Protein AF-A0A947FK02-F1 (afdb_monomer_lite)

Radius of gyration: 13.89 Å; chains: 1; bounding box: 32×24×31 Å

Sequence (66 aa):
HPSQGMTDMNCLLQSLTIHHNRPRWMEDRLDAIDASHLVDVEALPDSETAYMSANIDTPNGPVTLT

pLDDT: mean 89.72, std 14.78, range [39.56, 98.19]

Structure (mmCIF, N/CA/C/O backbone):
data_AF-A0A947FK02-F1
#
_entry.id   AF-A0A947FK02-F1
#
loop_
_atom_site.group_PDB
_atom_site.id
_atom_site.type_symbol
_atom_site.label_atom_id
_atom_site.label_alt_id
_atom_site.label_comp_id
_atom_site.label_asym_id
_atom_site.label_entity_id
_atom_site.label_seq_id
_atom_site.pdbx_PDB_ins_code
_atom_site.Cartn_x
_atom_site.Cartn_y
_atom_site.Cartn_z
_atom_site.occupancy
_atom_site.B_iso_or_equiv
_atom_site.auth_seq_id
_atom_site.auth_comp_id
_atom_site.auth_asym_id
_atom_site.auth_atom_id
_atom_site.pdbx_PDB_model_num
ATOM 1 N N . HIS A 1 1 ? -0.595 -11.405 17.911 1.00 39.56 1 HIS A N 1
ATOM 2 C CA . HIS A 1 1 ? -1.168 -10.692 16.755 1.00 39.56 1 HIS A CA 1
ATOM 3 C C . HIS A 1 1 ? -2.205 -9.709 17.301 1.00 39.56 1 HIS A C 1
ATOM 5 O O . HIS A 1 1 ? -3.184 -10.171 17.872 1.00 39.56 1 HIS A O 1
ATOM 11 N N . PRO A 1 2 ? -1.962 -8.387 17.260 1.00 52.81 2 PRO A N 1
ATOM 12 C CA . PRO A 1 2 ? -2.786 -7.372 17.941 1.00 52.81 2 PRO A CA 1
ATOM 13 C C . PRO A 1 2 ? -4.176 -7.146 17.316 1.00 52.81 2 PRO A C 1
ATOM 15 O O . PRO A 1 2 ? -4.957 -6.347 17.824 1.00 52.81 2 PRO A O 1
ATOM 18 N N . SER A 1 3 ? -4.521 -7.886 16.257 1.00 54.34 3 SER A N 1
ATOM 19 C CA . SER A 1 3 ? -5.807 -7.772 15.559 1.00 54.34 3 SER A CA 1
ATOM 20 C C . SER A 1 3 ? -7.029 -8.066 16.431 1.00 54.34 3 SER A C 1
ATOM 22 O O . SER A 1 3 ? -8.095 -7.541 16.137 1.00 54.34 3 SER A O 1
ATOM 24 N N . GLN A 1 4 ? -6.905 -8.861 17.504 1.00 53.09 4 GLN A N 1
ATOM 25 C CA . GLN A 1 4 ? -8.043 -9.136 18.393 1.00 53.09 4 GLN A CA 1
ATOM 26 C C . GLN A 1 4 ? -8.523 -7.899 19.167 1.00 53.09 4 GLN A C 1
ATOM 28 O O . GLN A 1 4 ? -9.685 -7.860 19.539 1.00 53.09 4 GLN A O 1
ATOM 33 N N . GLY A 1 5 ? -7.673 -6.884 19.371 1.00 52.81 5 GLY A N 1
ATOM 34 C CA . GLY A 1 5 ? -8.068 -5.643 20.049 1.00 52.81 5 GLY A CA 1
ATOM 35 C C . GLY A 1 5 ? -8.608 -4.556 19.116 1.00 52.81 5 GLY A C 1
ATOM 36 O O . GLY A 1 5 ? -9.133 -3.559 19.594 1.00 52.81 5 GLY A O 1
ATOM 37 N N . MET A 1 6 ? -8.478 -4.707 17.791 1.00 52.25 6 MET A N 1
ATOM 38 C CA . MET A 1 6 ? -8.890 -3.663 16.838 1.00 52.25 6 MET A CA 1
ATOM 39 C C . MET A 1 6 ? -10.401 -3.641 16.604 1.00 52.25 6 MET A C 1
ATOM 41 O O . MET A 1 6 ? -10.970 -2.567 16.418 1.00 52.25 6 MET A O 1
ATOM 45 N N . THR A 1 7 ? -11.057 -4.803 16.665 1.00 53.28 7 THR A N 1
AT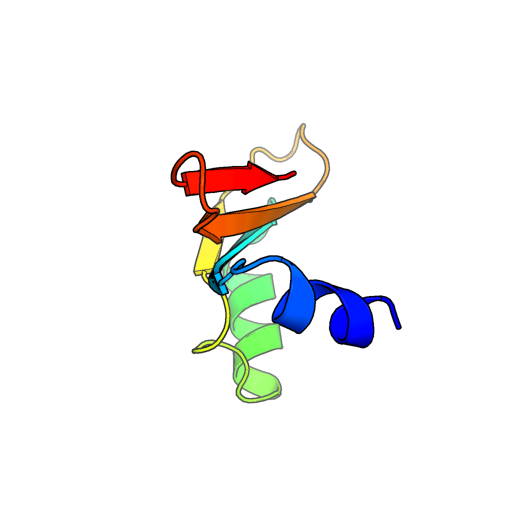OM 46 C CA . THR A 1 7 ? -12.519 -4.903 16.543 1.00 53.28 7 THR A CA 1
ATOM 47 C C . THR A 1 7 ? -13.232 -4.205 17.706 1.00 53.28 7 THR A C 1
ATOM 49 O O . THR A 1 7 ? -14.292 -3.624 17.499 1.00 53.28 7 THR A O 1
ATOM 52 N N . ASP A 1 8 ? -12.611 -4.160 18.889 1.00 57.97 8 ASP A N 1
ATOM 53 C CA . ASP A 1 8 ? -13.160 -3.494 20.079 1.00 57.97 8 ASP A CA 1
ATOM 54 C C . ASP A 1 8 ? -12.993 -1.959 20.065 1.00 57.97 8 ASP A C 1
ATOM 56 O O . ASP A 1 8 ? -13.542 -1.273 20.925 1.00 57.97 8 ASP A O 1
ATOM 60 N N . MET A 1 9 ? -12.258 -1.392 19.095 1.00 68.81 9 MET A N 1
ATOM 61 C CA . MET A 1 9 ? -11.938 0.046 19.041 1.00 68.81 9 MET A CA 1
ATOM 62 C C . MET A 1 9 ? -12.679 0.826 17.945 1.00 68.81 9 MET A C 1
ATOM 64 O O . MET A 1 9 ? -12.418 2.017 17.782 1.00 68.81 9 MET A O 1
ATOM 68 N N . ASN A 1 10 ? -13.600 0.194 17.201 1.00 79.81 10 ASN A N 1
ATOM 69 C CA . ASN A 1 10 ? -14.264 0.802 16.035 1.00 79.81 10 ASN A CA 1
ATOM 70 C C . ASN A 1 10 ? -13.259 1.374 15.011 1.00 79.81 10 ASN A C 1
ATOM 72 O O . ASN A 1 10 ? -13.510 2.409 14.397 1.00 79.81 10 ASN A O 1
ATOM 76 N N . CYS A 1 11 ? -12.113 0.705 14.842 1.00 86.62 11 CYS A N 1
ATOM 77 C CA . CYS A 1 11 ? -11.118 1.065 13.837 1.00 86.62 11 CYS A CA 1
ATOM 78 C C . CYS A 1 11 ? -11.247 0.161 12.606 1.00 86.62 11 CYS A C 1
ATOM 80 O O . CYS A 1 11 ? -11.353 -1.060 12.742 1.00 86.62 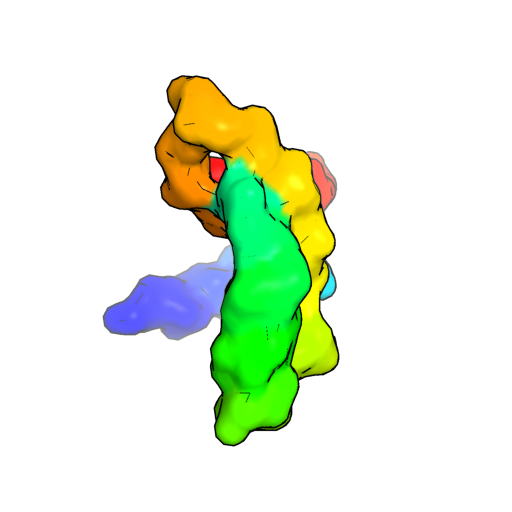11 CYS A O 1
ATOM 82 N N . LEU A 1 12 ? -11.168 0.743 11.411 1.00 90.06 12 LEU A N 1
ATOM 83 C CA . LEU A 1 12 ? -11.247 0.029 10.138 1.00 90.06 12 LEU A CA 1
ATOM 84 C C . LEU A 1 12 ? -10.047 0.386 9.258 1.00 90.06 12 LEU A C 1
ATOM 86 O O . LEU A 1 12 ? -9.831 1.552 8.940 1.00 90.06 12 LEU A O 1
ATOM 90 N N . LEU A 1 13 ? -9.270 -0.619 8.846 1.00 92.44 13 LEU A N 1
ATOM 91 C CA . LEU A 1 13 ? -8.219 -0.430 7.845 1.00 92.44 13 LEU A CA 1
ATOM 92 C C . LEU A 1 13 ? -8.869 -0.102 6.494 1.00 92.44 13 LEU A C 1
ATOM 94 O O . LEU A 1 13 ? -9.657 -0.900 5.992 1.00 92.44 13 LEU A O 1
ATOM 98 N N . GLN A 1 14 ? -8.533 1.055 5.928 1.00 94.31 14 GLN A N 1
ATOM 99 C CA . GLN A 1 14 ? -9.055 1.523 4.641 1.00 94.31 14 GLN A CA 1
ATOM 100 C C . GLN A 1 14 ? -8.122 1.153 3.491 1.00 94.31 14 GLN A C 1
ATOM 102 O O . GLN A 1 14 ? -8.565 0.618 2.480 1.00 94.31 14 GLN A O 1
ATOM 107 N N . SER A 1 15 ? -6.827 1.424 3.652 1.00 95.62 15 SER A N 1
ATOM 108 C CA . SER A 1 15 ? -5.818 1.125 2.640 1.00 95.62 15 SER A CA 1
ATOM 109 C C . SER A 1 15 ? -4.448 0.894 3.263 1.00 95.62 15 SER A C 1
ATOM 111 O O . SER A 1 15 ? -4.169 1.308 4.395 1.00 95.62 15 SER A O 1
ATOM 113 N N . LEU A 1 16 ? -3.595 0.221 2.499 1.00 97.38 16 LEU A N 1
ATOM 114 C CA . LEU A 1 16 ? -2.207 -0.042 2.832 1.00 97.38 16 LEU A CA 1
ATOM 115 C C . LEU A 1 16 ? -1.355 0.331 1.619 1.00 97.38 16 LEU A C 1
ATOM 117 O O . LEU A 1 16 ? -1.638 -0.117 0.514 1.00 97.38 16 LEU A O 1
ATOM 121 N N . THR A 1 17 ? -0.326 1.143 1.825 1.00 98.19 17 THR A N 1
ATOM 122 C CA . THR A 1 17 ? 0.531 1.648 0.749 1.00 98.19 17 THR A CA 1
ATOM 123 C C . THR A 1 17 ? 1.980 1.322 1.062 1.00 98.19 17 THR A C 1
ATOM 125 O O . THR A 1 17 ? 2.469 1.617 2.154 1.00 98.19 17 THR A O 1
ATOM 128 N N . ILE A 1 18 ? 2.677 0.710 0.111 1.00 97.94 18 ILE A N 1
ATOM 129 C CA . ILE A 1 18 ? 4.109 0.433 0.195 1.00 97.94 18 ILE A CA 1
ATOM 130 C C . ILE A 1 18 ? 4.854 1.519 -0.573 1.00 97.94 18 ILE A C 1
ATOM 132 O O . ILE A 1 18 ? 4.666 1.684 -1.775 1.00 97.94 18 ILE A O 1
ATOM 136 N N . HIS A 1 19 ? 5.755 2.214 0.111 1.00 98.00 19 HIS A N 1
ATOM 137 C CA . HIS A 1 19 ? 6.626 3.224 -0.478 1.00 98.00 19 HIS A CA 1
ATOM 138 C C . HIS A 1 19 ? 7.987 2.601 -0.756 1.00 98.00 19 HIS A C 1
ATOM 140 O O . HIS A 1 19 ? 8.686 2.188 0.173 1.00 98.00 19 HIS A O 1
ATOM 146 N N . HIS A 1 20 ? 8.376 2.497 -2.028 1.00 97.88 20 HIS A N 1
ATOM 147 C CA . HIS A 1 20 ? 9.625 1.832 -2.407 1.00 97.88 20 HIS A CA 1
ATOM 148 C C . HIS A 1 20 ? 10.316 2.524 -3.579 1.00 97.88 20 HIS A C 1
ATOM 150 O O . HIS A 1 20 ? 9.685 2.952 -4.542 1.00 97.88 20 HIS A O 1
ATOM 156 N N . ASN A 1 21 ? 11.649 2.533 -3.575 1.00 97.62 21 ASN A N 1
ATOM 157 C CA . ASN A 1 21 ? 12.456 3.089 -4.668 1.00 97.62 21 ASN A CA 1
ATOM 158 C C . ASN A 1 21 ? 12.463 2.258 -5.965 1.00 97.62 21 ASN A C 1
ATOM 160 O O . ASN A 1 21 ? 13.110 2.600 -6.950 1.00 97.62 21 ASN A O 1
ATOM 164 N N . ARG A 1 22 ? 11.747 1.132 -5.979 1.00 97.12 22 ARG A N 1
ATOM 165 C CA . ARG A 1 22 ? 11.628 0.218 -7.121 1.00 97.12 22 ARG A CA 1
ATOM 166 C C . ARG A 1 22 ? 10.177 -0.259 -7.224 1.00 97.12 22 ARG A C 1
ATOM 168 O O . ARG A 1 22 ? 9.933 -1.455 -7.072 1.00 97.12 22 ARG A O 1
ATOM 175 N N . PRO A 1 23 ? 9.218 0.653 -7.461 1.00 97.00 23 PRO A N 1
ATOM 176 C CA . PRO A 1 23 ? 7.790 0.353 -7.370 1.00 97.00 23 PRO A CA 1
ATOM 177 C C . PRO A 1 23 ? 7.384 -0.783 -8.314 1.00 97.00 23 PRO A C 1
ATOM 179 O O . PRO A 1 23 ? 6.779 -1.743 -7.865 1.00 97.00 23 PRO A O 1
ATOM 182 N N . ARG A 1 24 ? 7.870 -0.787 -9.563 1.00 97.31 24 ARG A N 1
ATOM 183 C CA . ARG A 1 24 ? 7.602 -1.877 -10.521 1.00 97.31 24 ARG A CA 1
ATOM 184 C C . ARG A 1 24 ? 8.070 -3.247 -10.045 1.00 97.31 24 ARG A C 1
ATOM 186 O O . ARG A 1 24 ? 7.366 -4.231 -10.194 1.00 97.31 24 ARG A O 1
ATOM 193 N N . TRP A 1 25 ? 9.265 -3.316 -9.453 1.00 97.06 25 TRP A N 1
ATOM 194 C CA . TRP A 1 25 ? 9.750 -4.582 -8.906 1.00 97.06 25 TRP A CA 1
ATOM 195 C C . TRP A 1 25 ? 8.874 -5.040 -7.736 1.00 97.06 25 TRP A C 1
ATOM 197 O O . TRP A 1 25 ? 8.656 -6.235 -7.595 1.00 97.06 25 TRP A O 1
ATOM 207 N N . MET A 1 26 ? 8.375 -4.116 -6.909 1.00 97.25 26 MET A N 1
ATOM 208 C CA . MET A 1 26 ? 7.456 -4.448 -5.819 1.00 97.25 26 MET A CA 1
ATOM 209 C C . MET A 1 26 ? 6.102 -4.926 -6.360 1.00 97.25 26 MET A C 1
ATOM 211 O O . MET A 1 26 ? 5.623 -5.972 -5.934 1.00 97.25 26 MET A O 1
ATOM 215 N N . GLU A 1 27 ? 5.536 -4.219 -7.337 1.00 97.69 27 GLU A N 1
ATOM 216 C CA . GLU A 1 27 ? 4.307 -4.599 -8.042 1.00 97.69 27 GLU A CA 1
ATOM 217 C C . GLU A 1 27 ? 4.423 -6.010 -8.633 1.00 97.69 27 GLU A C 1
ATOM 219 O O . GLU A 1 27 ? 3.583 -6.854 -8.337 1.00 97.69 27 GLU A O 1
ATOM 224 N N . ASP A 1 28 ? 5.511 -6.318 -9.350 1.00 98.00 28 ASP A N 1
ATOM 225 C CA . ASP A 1 28 ? 5.764 -7.656 -9.908 1.00 98.00 28 ASP A CA 1
ATOM 226 C C . ASP A 1 28 ? 5.796 -8.746 -8.817 1.00 98.00 28 ASP A C 1
ATOM 228 O O . ASP A 1 28 ? 5.373 -9.884 -9.033 1.00 98.00 28 ASP A O 1
ATOM 232 N N . ARG A 1 29 ? 6.333 -8.430 -7.627 1.00 97.50 29 ARG A N 1
ATOM 233 C CA . ARG A 1 29 ? 6.406 -9.381 -6.502 1.00 97.50 29 ARG A CA 1
ATOM 234 C C . ARG A 1 29 ? 5.053 -9.605 -5.852 1.00 97.50 29 ARG A C 1
ATOM 236 O O . ARG A 1 29 ? 4.781 -10.733 -5.448 1.00 97.50 29 ARG A O 1
ATOM 243 N N . LEU A 1 30 ? 4.243 -8.558 -5.749 1.00 97.62 30 LEU A N 1
ATOM 244 C CA . LEU A 1 30 ? 2.882 -8.629 -5.231 1.00 97.62 30 LEU A CA 1
ATOM 245 C C . LEU A 1 30 ? 1.968 -9.376 -6.201 1.00 97.62 30 LEU A C 1
ATOM 247 O O . LEU A 1 30 ? 1.199 -10.227 -5.768 1.00 97.62 30 LEU A O 1
ATOM 251 N N . ASP A 1 31 ? 2.094 -9.126 -7.502 1.00 97.88 31 ASP A N 1
ATOM 252 C CA . ASP A 1 31 ? 1.332 -9.823 -8.541 1.00 97.88 31 ASP A CA 1
ATOM 253 C C . ASP A 1 31 ? 1.634 -11.328 -8.558 1.00 97.88 31 ASP A C 1
ATOM 255 O O . ASP A 1 31 ? 0.726 -12.156 -8.587 1.00 97.88 31 ASP A O 1
ATOM 259 N N . ALA A 1 32 ? 2.907 -11.708 -8.393 1.00 98.19 32 ALA A N 1
ATOM 260 C CA . ALA A 1 32 ? 3.322 -13.111 -8.319 1.00 98.19 32 ALA A CA 1
ATOM 261 C C . ALA A 1 32 ? 2.688 -13.904 -7.156 1.00 98.19 32 ALA A C 1
ATOM 263 O O . ALA A 1 32 ? 2.718 -15.137 -7.174 1.00 98.19 32 ALA A O 1
ATOM 264 N N . ILE A 1 33 ? 2.148 -13.217 -6.146 1.00 97.00 33 ILE A N 1
ATOM 265 C CA . ILE A 1 33 ? 1.433 -13.817 -5.011 1.00 97.00 33 ILE A CA 1
ATOM 266 C C . ILE A 1 33 ? -0.046 -13.404 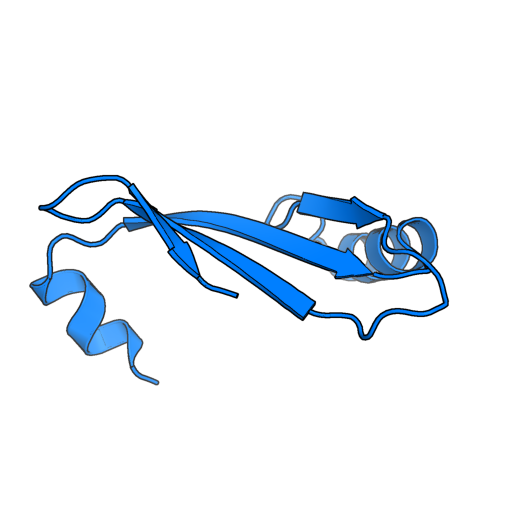-4.956 1.00 97.00 33 ILE A C 1
ATOM 268 O O . ILE A 1 33 ? -0.686 -13.628 -3.932 1.00 97.00 33 ILE A O 1
ATOM 272 N N . ASP A 1 34 ? -0.570 -12.802 -6.030 1.00 96.44 34 ASP A N 1
ATOM 273 C CA . ASP A 1 34 ? -1.937 -12.277 -6.128 1.00 96.44 34 ASP A CA 1
ATOM 274 C C . ASP A 1 34 ? -2.301 -11.311 -4.980 1.00 96.44 34 ASP A C 1
ATOM 276 O O . ASP A 1 34 ? -3.401 -11.326 -4.440 1.00 96.44 34 ASP A O 1
ATOM 280 N N . ALA A 1 35 ? -1.350 -10.472 -4.561 1.00 95.81 35 ALA A N 1
ATOM 281 C CA . ALA A 1 35 ? -1.530 -9.465 -3.510 1.00 95.81 35 ALA A CA 1
ATOM 282 C C . ALA A 1 35 ? -1.561 -8.026 -4.049 1.00 95.81 35 ALA A C 1
ATOM 284 O O . ALA A 1 35 ? -1.701 -7.084 -3.270 1.00 95.81 35 ALA A O 1
ATOM 285 N N . SER A 1 36 ? -1.448 -7.838 -5.365 1.00 94.75 36 SER A N 1
ATOM 286 C CA . SER A 1 36 ? -1.459 -6.520 -6.018 1.00 94.75 36 SER A CA 1
ATOM 287 C C . SER A 1 36 ? -2.763 -5.744 -5.791 1.00 94.75 36 SER A C 1
ATOM 289 O O . SER A 1 36 ? -2.770 -4.523 -5.859 1.0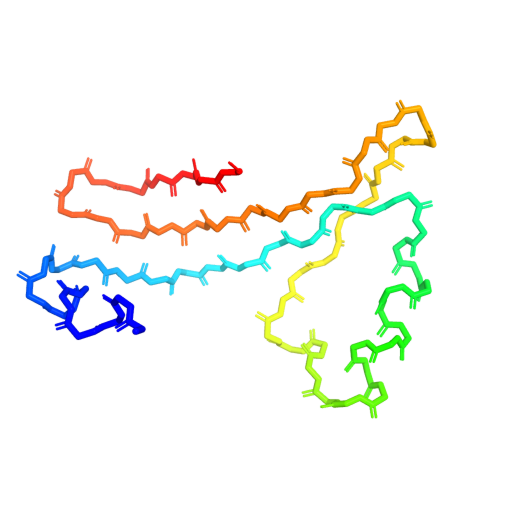0 94.75 36 SER A O 1
ATOM 291 N N . HIS A 1 37 ? -3.859 -6.435 -5.471 1.00 94.62 37 HIS A N 1
ATOM 292 C CA . HIS A 1 37 ? -5.152 -5.825 -5.163 1.00 94.62 37 HIS A CA 1
ATOM 293 C C . HIS A 1 37 ? -5.328 -5.439 -3.681 1.00 94.62 37 HIS A C 1
ATOM 295 O O . HIS A 1 37 ? -6.342 -4.839 -3.328 1.00 94.62 37 HIS A O 1
ATOM 301 N N . LEU A 1 38 ? -4.394 -5.824 -2.802 1.00 94.75 38 LEU A N 1
ATOM 302 C CA . LEU A 1 38 ? -4.484 -5.589 -1.353 1.00 94.75 38 LEU A CA 1
ATOM 303 C C . LEU A 1 38 ? -3.743 -4.329 -0.900 1.00 94.75 38 LEU A C 1
ATOM 305 O O . LEU A 1 38 ? -4.008 -3.833 0.196 1.00 94.75 38 LEU A O 1
ATOM 309 N N . VAL A 1 39 ? -2.789 -3.856 -1.701 1.00 96.31 39 VAL A N 1
ATOM 310 C CA . VAL A 1 39 ? -1.909 -2.739 -1.361 1.00 96.31 39 VAL A CA 1
ATOM 311 C C . VAL A 1 39 ? -1.673 -1.845 -2.567 1.00 96.31 39 VAL A C 1
ATOM 313 O O . VAL A 1 39 ? -1.530 -2.328 -3.686 1.00 96.31 39 VAL A O 1
ATOM 316 N N . ASP A 1 40 ? -1.551 -0.550 -2.312 1.00 97.56 40 ASP A N 1
ATOM 317 C CA . ASP A 1 40 ? -1.029 0.404 -3.281 1.00 97.56 40 ASP A CA 1
ATOM 318 C C . ASP A 1 40 ? 0.504 0.428 -3.216 1.00 97.56 40 ASP A C 1
ATOM 320 O O . ASP A 1 40 ? 1.107 0.154 -2.172 1.00 97.56 40 ASP A O 1
ATOM 324 N N . VAL A 1 41 ? 1.155 0.788 -4.321 1.00 97.94 41 VAL A N 1
ATOM 325 C CA . VAL A 1 41 ? 2.609 0.973 -4.373 1.00 97.94 41 VAL A CA 1
ATOM 326 C C . VAL A 1 41 ? 2.919 2.382 -4.856 1.00 97.94 41 VAL A C 1
ATOM 328 O O . VAL A 1 41 ? 2.521 2.778 -5.949 1.00 97.94 41 VAL A O 1
ATOM 331 N N . GLU A 1 42 ? 3.667 3.133 -4.052 1.00 98.00 42 GLU A N 1
ATOM 332 C CA . GLU A 1 42 ? 4.115 4.482 -4.386 1.00 98.00 42 GLU A CA 1
ATOM 333 C C . GLU A 1 42 ? 5.637 4.543 -4.544 1.00 98.00 42 GLU A C 1
ATOM 335 O O . GLU A 1 42 ? 6.414 3.862 -3.863 1.00 98.00 42 GLU A O 1
ATOM 340 N N . ALA A 1 43 ? 6.070 5.358 -5.507 1.00 97.38 43 ALA A N 1
ATOM 341 C CA . ALA A 1 43 ? 7.479 5.538 -5.807 1.00 97.38 43 ALA A CA 1
ATOM 342 C C . ALA A 1 43 ? 8.156 6.383 -4.725 1.00 97.38 43 ALA A C 1
ATOM 344 O O . ALA A 1 43 ? 7.688 7.468 -4.386 1.00 97.38 43 ALA A O 1
ATOM 345 N N . LEU A 1 44 ? 9.312 5.916 -4.264 1.00 96.88 44 LEU A N 1
ATOM 346 C CA . LEU A 1 44 ? 10.151 6.621 -3.303 1.00 96.88 44 LEU A CA 1
ATOM 347 C C . LEU A 1 44 ? 11.490 7.029 -3.951 1.00 96.88 44 LEU A C 1
ATOM 349 O O . LEU A 1 44 ? 11.993 6.296 -4.807 1.00 96.88 44 LEU A O 1
ATOM 353 N N . PRO A 1 45 ? 12.111 8.162 -3.579 1.00 96.12 45 PRO A N 1
ATOM 354 C CA . PRO A 1 45 ? 13.473 8.468 -4.008 1.00 96.12 45 PRO A CA 1
ATOM 355 C C . PRO A 1 45 ? 14.481 7.403 -3.550 1.00 96.12 45 PRO A C 1
ATOM 357 O O . PRO A 1 45 ? 14.365 6.847 -2.462 1.00 96.12 45 PRO A O 1
ATOM 360 N N . ASP A 1 46 ? 15.539 7.176 -4.336 1.00 93.94 46 ASP A N 1
ATOM 361 C CA . ASP A 1 46 ? 16.618 6.230 -3.990 1.00 93.94 46 ASP A CA 1
ATOM 362 C C . ASP A 1 46 ? 17.378 6.591 -2.701 1.00 93.94 46 ASP A C 1
ATOM 364 O O . ASP A 1 46 ? 18.078 5.754 -2.133 1.00 93.94 46 ASP A O 1
ATOM 368 N N . SER A 1 47 ? 17.266 7.841 -2.247 1.00 94.88 47 SER A N 1
ATOM 369 C CA . SER A 1 47 ? 17.873 8.337 -1.010 1.00 94.88 47 SER A CA 1
ATOM 370 C C . SER A 1 47 ? 17.089 7.984 0.254 1.00 94.88 47 SER A C 1
ATOM 372 O O . SER A 1 47 ? 17.572 8.265 1.349 1.00 94.88 47 SER A O 1
ATOM 374 N N . GLU A 1 48 ? 15.887 7.425 0.125 1.00 94.38 48 GLU A N 1
ATOM 375 C CA . GLU A 1 48 ? 14.987 7.167 1.245 1.00 94.38 48 GLU A CA 1
ATOM 376 C C . GLU A 1 48 ? 14.791 5.667 1.492 1.00 94.38 48 GLU A C 1
ATOM 378 O O . GLU A 1 48 ? 14.852 4.831 0.588 1.00 94.38 48 GLU A O 1
ATOM 383 N N . THR A 1 49 ? 14.565 5.317 2.758 1.00 95.62 49 THR A N 1
ATOM 384 C CA . THR A 1 49 ? 14.321 3.935 3.178 1.00 95.62 49 THR A CA 1
ATOM 385 C C . THR A 1 49 ? 12.872 3.565 2.900 1.00 95.62 49 THR A C 1
ATOM 387 O O . THR A 1 49 ? 11.969 4.297 3.294 1.00 95.62 49 THR A O 1
ATOM 390 N N . ALA A 1 50 ? 12.650 2.408 2.274 1.00 96.62 50 ALA A N 1
ATOM 391 C CA . ALA A 1 50 ? 11.307 1.893 2.034 1.00 96.62 50 ALA A CA 1
ATOM 392 C C . ALA A 1 50 ? 10.511 1.748 3.343 1.00 96.62 50 ALA A C 1
ATOM 394 O O . ALA A 1 50 ? 11.036 1.266 4.350 1.00 96.62 50 ALA A O 1
ATOM 395 N N . TYR A 1 51 ? 9.241 2.137 3.306 1.00 97.19 51 TYR A N 1
ATOM 396 C CA . TYR A 1 51 ? 8.325 2.073 4.443 1.00 97.19 51 TYR A CA 1
ATOM 397 C C . TYR A 1 51 ? 6.909 1.737 3.973 1.00 97.19 51 TYR A C 1
ATOM 399 O O . TYR A 1 51 ? 6.638 1.626 2.776 1.00 97.19 51 TYR A O 1
ATOM 407 N N . MET A 1 52 ? 6.005 1.530 4.923 1.00 96.75 52 MET A N 1
ATOM 408 C CA . MET A 1 52 ? 4.620 1.183 4.647 1.00 96.75 52 MET A CA 1
ATOM 409 C C . MET A 1 52 ? 3.716 2.107 5.438 1.00 96.75 52 MET A C 1
ATOM 411 O O . MET A 1 52 ? 3.934 2.296 6.629 1.00 96.75 52 MET A O 1
ATOM 415 N N . SER A 1 53 ? 2.695 2.646 4.787 1.00 97.50 53 SER A N 1
ATOM 416 C CA . SER A 1 53 ? 1.696 3.468 5.446 1.0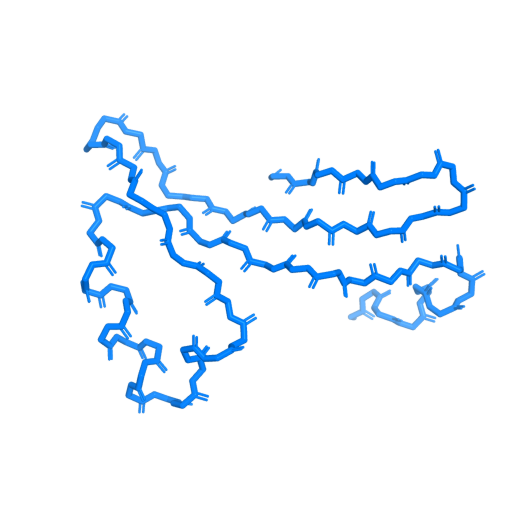0 97.50 53 SER A CA 1
ATOM 417 C C . SER A 1 53 ? 0.333 2.797 5.444 1.00 97.50 53 SER A C 1
ATOM 419 O O . SER A 1 53 ? -0.072 2.230 4.433 1.00 97.50 53 SER A O 1
ATOM 421 N N . ALA A 1 54 ? -0.394 2.897 6.550 1.00 96.38 54 ALA A N 1
ATOM 422 C CA . ALA A 1 54 ? -1.767 2.422 6.667 1.00 96.38 54 ALA A CA 1
ATOM 423 C C . ALA A 1 54 ? -2.706 3.602 6.906 1.00 96.38 54 ALA A C 1
ATOM 425 O O . ALA A 1 54 ? -2.478 4.393 7.823 1.00 96.38 54 ALA A O 1
ATOM 426 N N . ASN A 1 55 ? -3.774 3.692 6.115 1.00 96.44 55 ASN A N 1
ATOM 427 C CA . ASN A 1 55 ? -4.882 4.593 6.399 1.00 96.44 55 ASN A CA 1
ATOM 428 C C . ASN A 1 55 ? -5.933 3.833 7.207 1.00 96.44 55 ASN A C 1
ATOM 430 O O . ASN A 1 55 ? -6.464 2.815 6.754 1.00 96.44 55 ASN A O 1
ATOM 434 N N . ILE A 1 56 ? -6.210 4.309 8.414 1.00 94.69 56 ILE A N 1
ATOM 435 C CA . ILE A 1 56 ? -7.137 3.677 9.345 1.00 94.69 56 ILE A CA 1
ATOM 436 C C . ILE A 1 56 ? -8.227 4.683 9.674 1.00 94.69 56 ILE A C 1
ATOM 438 O O . ILE A 1 56 ? -7.951 5.763 10.193 1.00 94.69 56 ILE A O 1
ATOM 442 N N . ASP A 1 57 ? -9.471 4.307 9.406 1.00 94.19 57 ASP A N 1
ATOM 443 C CA . ASP A 1 57 ? -10.621 5.031 9.920 1.00 94.19 57 ASP A CA 1
ATOM 444 C C . ASP A 1 57 ? -10.780 4.721 11.409 1.00 94.19 57 ASP A C 1
ATOM 446 O O . ASP A 1 57 ? -10.746 3.557 11.816 1.00 94.19 57 ASP A O 1
ATOM 450 N N . THR A 1 58 ? -10.904 5.762 12.227 1.00 91.44 58 THR A N 1
ATOM 451 C CA . THR A 1 58 ? -11.031 5.656 13.684 1.00 91.44 58 THR A CA 1
ATOM 452 C C . THR A 1 58 ? -12.234 6.467 14.155 1.00 91.44 58 THR A C 1
ATOM 454 O O . THR A 1 58 ? -12.682 7.371 13.447 1.00 91.44 58 THR A O 1
ATOM 457 N N . PRO A 1 59 ? -12.717 6.266 15.393 1.00 90.81 59 PRO A N 1
ATOM 458 C CA . PRO A 1 59 ? -13.805 7.080 15.939 1.00 90.81 59 PRO A CA 1
ATOM 459 C C . PRO A 1 59 ? -13.528 8.591 15.970 1.00 90.81 59 PRO A C 1
ATOM 461 O O . PRO A 1 59 ? -14.466 9.380 16.031 1.00 90.81 59 PRO A O 1
ATOM 464 N N . ASN A 1 60 ? -12.254 8.999 15.928 1.00 92.25 60 ASN A N 1
ATOM 465 C CA . ASN A 1 60 ? -11.841 10.404 15.921 1.00 92.25 60 ASN A CA 1
ATOM 466 C C . ASN A 1 60 ? -11.535 10.933 14.507 1.00 92.25 60 ASN A C 1
ATOM 468 O O . ASN A 1 60 ? -11.034 12.049 14.369 1.00 92.25 60 ASN A O 1
ATOM 472 N N . GLY A 1 61 ? -11.835 10.146 13.472 1.00 93.06 61 GLY A N 1
ATOM 473 C CA . GLY A 1 61 ? -11.527 10.430 12.076 1.00 93.06 61 GLY A CA 1
ATOM 474 C C . GLY A 1 61 ? -10.381 9.573 11.523 1.00 93.06 61 GLY A C 1
ATOM 475 O O . GLY A 1 61 ? -9.742 8.819 12.267 1.00 93.06 61 GLY A O 1
ATOM 476 N N . PRO A 1 62 ? -10.118 9.674 10.212 1.00 94.25 62 PRO A N 1
ATOM 477 C CA . PRO A 1 62 ? -9.076 8.905 9.548 1.00 94.25 62 PRO A CA 1
ATOM 478 C C . PRO A 1 62 ? -7.678 9.361 9.975 1.00 94.25 62 PRO A C 1
ATOM 480 O O . PRO A 1 62 ? -7.409 10.558 10.099 1.00 94.25 62 PRO A O 1
ATOM 483 N N . VAL A 1 63 ? -6.779 8.397 10.167 1.00 95.19 63 VAL A N 1
ATOM 484 C CA . VAL A 1 63 ? -5.365 8.627 10.486 1.00 95.19 63 VAL A CA 1
ATOM 485 C C . VAL A 1 63 ? -4.465 7.827 9.552 1.00 95.19 63 VAL A C 1
ATOM 487 O O . VAL A 1 63 ? -4.761 6.680 9.220 1.00 95.19 63 VAL A O 1
ATOM 490 N N . THR A 1 64 ? -3.327 8.416 9.186 1.00 95.69 64 THR A N 1
ATOM 491 C CA . THR A 1 64 ? -2.256 7.722 8.462 1.00 95.69 64 THR A CA 1
ATOM 492 C C . THR A 1 64 ? -1.142 7.364 9.434 1.00 95.69 64 THR A C 1
ATOM 494 O O . THR A 1 64 ? -0.612 8.237 10.121 1.00 95.69 64 THR A O 1
ATOM 497 N N . LEU A 1 65 ? -0.784 6.085 9.484 1.00 93.69 65 LEU A N 1
ATOM 498 C CA . LEU A 1 65 ? 0.345 5.564 10.256 1.00 93.69 65 LEU A CA 1
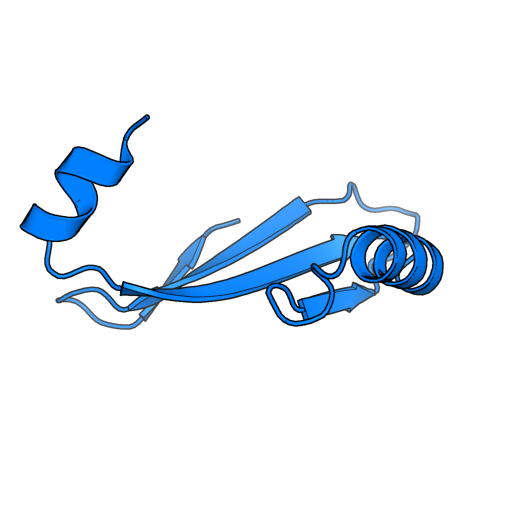ATOM 499 C C . LEU A 1 65 ? 1.461 5.157 9.293 1.00 93.69 65 LEU A C 1
ATOM 501 O O . LEU A 1 65 ? 1.144 4.625 8.235 1.00 93.69 65 LEU A O 1
ATOM 505 N N . THR A 1 66 ? 2.724 5.388 9.657 1.00 89.38 66 THR A N 1
ATOM 506 C CA . THR A 1 66 ? 3.937 5.105 8.859 1.00 89.38 66 THR A CA 1
ATOM 507 C C . THR A 1 66 ? 4.983 4.381 9.688 1.00 89.38 66 THR A C 1
ATOM 509 O O . THR A 1 66 ? 5.109 4.768 10.875 1.00 89.38 66 THR A O 1
#

Secondary structure (DSSP, 8-state):
-GGGGTGGGT-EEEEEEEEES-HHHHHHHHHTTT-TTT-EEEE--TTS--EEEEEEE-TT--EEE-

Foldseek 3Di:
DCVVCCVVFPKDWDAKEKEEQCQVVVCVVCVVVVNNVRHHYHHDHPVDDIDMWIWMQGPVGIDIDD